Protein AF-A0A7L4TRB3-F1 (afdb_monomer)

Secondary structure (DSSP, 8-state):
--------------PPTTHHHHHHHHHHHHHHTT-HHHHHHHHHHHHTT-TT-HHHHHHHHHHHHHTT-HHHHHHHHHHHHHHT-S-HHHHHHHHHHHHHHHT-HHHHHHH-

Sequence (112 aa):
MDGKKKNKKDSNVILYPGLVKRLIEKGMDALKAKDATAAYNHFLTAEQYEPDHPQVRFGKVLSLVELGRLEEAVTHTSALLNEGIGEYYDNLQVHISLLVQLGHYQEVVDML

Mean predicted aligned error: 7.31 Å

Radius of gyration: 17.07 Å; Cα contacts (8 Å, |Δi|>4): 110; chains: 1; bounding box: 36×52×41 Å

pLDDT: mean 89.25, std 17.33, range [37.91, 98.69]

Solvent-accessible surface area (backbone atoms only — not comparable to full-atom values): 6272 Å² total; per-residue (Å²): 136,86,79,84,80,79,79,79,78,83,68,87,72,78,73,57,90,59,50,53,59,52,26,48,53,51,17,54,52,23,46,76,68,69,34,24,68,61,11,28,51,27,17,56,56,28,31,75,78,43,72,78,39,39,70,33,55,52,48,30,32,54,17,25,49,73,66,68,39,48,73,60,25,40,57,51,28,51,48,31,60,76,70,64,47,56,61,62,67,62,39,47,52,52,34,50,52,44,31,56,74,75,63,42,56,66,64,52,59,76,74,110

Foldseek 3Di:
DDDDDDDPPPPVPP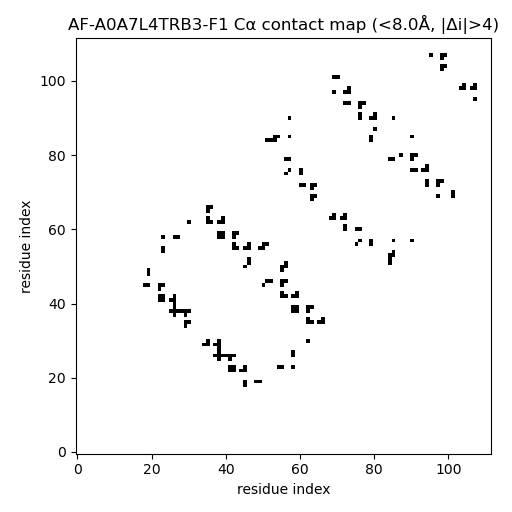PDVCLLVVLLVQLVVCVVVLNLVSNLVSLVVSCVVVVLAQSSLVSNLVSCVSVVVLVVSLVSLVVCCVVVRPDNVVSLVSNLVSCVVVVVVVVNVVVD

Nearest PDB structures (foldseek):
  6v8e-assembly2_F  TM=9.018E-01  e=4.115E-03  synthetic construct
  8arc-assembly2_C  TM=8.503E-01  e=5.650E-03  Photorhabdus laumondii subsp. laumondii TTO1
  8ffv-assembly1_D  TM=9.020E-01  e=1.577E-01  Homo sapiens
  1p5q-assembly1_A  TM=8.563E-01  e=1.419E-01  Homo sapiens
  3rkv-assembly1_A  TM=8.335E-01  e=1.276E-01  Caenorhabditis elegans

Structure (mmCIF, N/CA/C/O backbone):
data_AF-A0A7L4TRB3-F1
#
_entry.id   AF-A0A7L4TRB3-F1
#
loop_
_atom_site.group_PDB
_atom_site.id
_atom_site.type_symbol
_atom_site.label_atom_id
_atom_site.label_alt_id
_atom_site.label_comp_id
_atom_site.label_asym_id
_atom_site.label_entity_id
_atom_site.label_seq_id
_atom_site.pdbx_PDB_ins_code
_atom_site.Cartn_x
_atom_site.Cartn_y
_atom_site.Cartn_z
_atom_site.occupancy
_atom_site.B_iso_or_equiv
_atom_site.auth_seq_id
_atom_site.auth_comp_id
_atom_site.auth_asym_id
_atom_site.auth_atom_id
_atom_site.pdbx_PDB_model_num
ATOM 1 N N . MET A 1 1 ? -10.831 41.587 -20.561 1.00 40.28 1 MET A N 1
ATOM 2 C CA . MET A 1 1 ? -9.575 41.534 -19.788 1.00 40.28 1 MET A CA 1
ATOM 3 C C . MET A 1 1 ? -9.262 40.076 -19.518 1.00 40.28 1 MET A C 1
ATOM 5 O O . MET A 1 1 ? -10.146 39.334 -19.112 1.00 40.28 1 MET A O 1
ATOM 9 N N . ASP A 1 2 ? -8.057 39.685 -19.908 1.00 38.81 2 ASP A N 1
ATOM 10 C CA . ASP A 1 2 ? -7.645 38.362 -20.372 1.00 38.81 2 ASP A CA 1
ATOM 11 C C . ASP A 1 2 ? -7.718 37.201 -19.373 1.00 38.81 2 ASP A C 1
ATOM 13 O O . ASP A 1 2 ? -7.160 37.237 -18.275 1.00 38.81 2 ASP A O 1
ATOM 17 N N . GLY A 1 3 ? -8.335 36.108 -19.831 1.00 37.91 3 GLY A N 1
ATOM 18 C CA . GLY A 1 3 ? -8.272 34.793 -19.208 1.00 37.91 3 GLY A CA 1
ATOM 19 C C . GLY A 1 3 ? -6.916 34.131 -19.458 1.00 37.91 3 GLY A C 1
ATOM 20 O O . GLY A 1 3 ? -6.561 33.805 -20.591 1.00 37.91 3 GLY A O 1
ATOM 21 N N . LYS A 1 4 ? -6.162 33.890 -18.382 1.00 42.97 4 LYS A N 1
ATOM 22 C CA . LYS A 1 4 ? -4.918 33.112 -18.403 1.00 42.97 4 LYS A CA 1
ATOM 23 C C . LYS A 1 4 ? -5.204 31.650 -18.772 1.00 42.97 4 LYS A C 1
ATOM 25 O O . LYS A 1 4 ? -5.549 30.842 -17.912 1.00 42.97 4 LYS A O 1
ATOM 30 N N . LYS A 1 5 ? -4.986 31.285 -20.038 1.00 44.94 5 LYS A N 1
ATOM 31 C CA . LYS A 1 5 ? -4.781 29.889 -20.454 1.00 44.94 5 LYS A CA 1
ATOM 32 C C . LYS A 1 5 ? -3.463 29.390 -19.848 1.00 44.94 5 LYS A C 1
ATOM 34 O O . LYS A 1 5 ? -2.387 29.820 -20.254 1.00 44.94 5 LYS A O 1
ATOM 39 N N . LYS A 1 6 ? -3.536 28.501 -18.852 1.00 46.25 6 LYS A N 1
ATOM 40 C CA . LYS A 1 6 ? -2.370 27.740 -18.379 1.00 46.25 6 LYS A CA 1
ATOM 41 C C . LYS A 1 6 ? -1.986 26.730 -19.463 1.00 46.25 6 LYS A C 1
ATOM 43 O O . LYS A 1 6 ? -2.733 25.792 -19.722 1.00 46.25 6 LYS A O 1
ATOM 48 N N . ASN A 1 7 ? -0.828 26.948 -20.084 1.00 42.34 7 ASN A N 1
ATOM 49 C CA . ASN A 1 7 ? -0.165 26.008 -20.986 1.00 42.34 7 ASN A CA 1
ATOM 50 C C . ASN A 1 7 ? -0.024 24.633 -20.313 1.00 42.34 7 ASN A C 1
ATOM 52 O O . ASN A 1 7 ? 0.778 24.479 -19.389 1.00 42.34 7 ASN A O 1
ATOM 56 N N . LYS A 1 8 ? -0.760 23.630 -20.805 1.00 49.38 8 LYS A N 1
ATOM 57 C CA . LYS A 1 8 ? -0.333 22.233 -20.703 1.00 49.38 8 LYS A CA 1
ATOM 58 C C . LYS A 1 8 ? 0.964 22.136 -21.504 1.00 49.38 8 LYS A C 1
ATOM 60 O O . LYS A 1 8 ? 0.966 22.380 -22.705 1.00 49.38 8 LYS A O 1
ATOM 65 N N . LYS A 1 9 ? 2.081 21.883 -20.823 1.00 50.00 9 LYS A N 1
ATOM 66 C CA . LYS A 1 9 ? 3.326 21.513 -21.494 1.00 50.00 9 LYS A CA 1
ATOM 67 C C . LYS A 1 9 ? 3.096 20.143 -22.120 1.00 50.00 9 LYS A C 1
ATOM 69 O O . LYS A 1 9 ? 3.105 19.145 -21.405 1.00 50.00 9 LYS A O 1
ATOM 74 N N . ASP A 1 10 ? 2.905 20.126 -23.433 1.00 47.69 10 ASP A N 1
ATOM 75 C CA . ASP A 1 10 ? 3.106 18.955 -24.282 1.00 47.69 10 ASP A CA 1
ATOM 76 C C . ASP A 1 10 ? 4.599 18.598 -24.262 1.00 47.69 10 ASP A C 1
ATOM 78 O O . ASP A 1 10 ? 5.361 18.860 -25.192 1.00 47.69 10 ASP A O 1
ATOM 82 N N . SER A 1 11 ? 5.057 18.058 -23.135 1.00 48.00 11 SER A N 1
ATOM 83 C CA . SER A 1 11 ? 6.318 17.341 -23.099 1.00 48.00 11 SER A CA 1
ATOM 84 C C . SER A 1 11 ? 6.053 16.022 -23.802 1.00 48.00 11 SER A C 1
ATOM 86 O O . SER A 1 11 ? 5.330 15.178 -23.279 1.00 48.00 11 SER A O 1
ATOM 88 N N . ASN A 1 12 ? 6.615 15.871 -24.997 1.00 41.91 12 ASN A N 1
ATOM 89 C CA . ASN A 1 12 ? 6.619 14.645 -25.784 1.00 41.91 12 ASN A CA 1
ATOM 90 C C . ASN A 1 12 ? 7.463 13.580 -25.049 1.00 41.91 12 ASN A C 1
ATOM 92 O O . ASN A 1 12 ? 8.583 13.26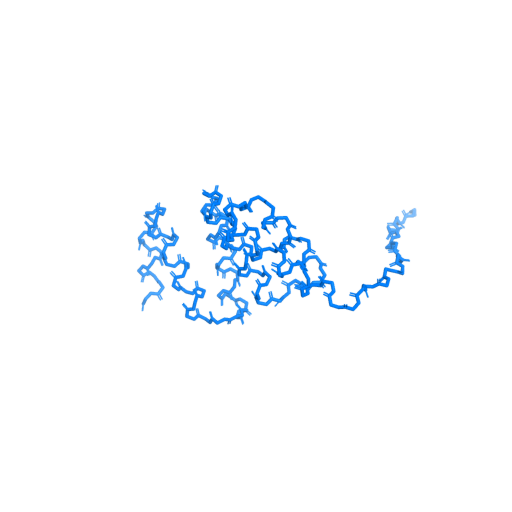0 -25.447 1.00 41.91 12 ASN A O 1
ATOM 96 N N . VAL A 1 13 ? 6.985 13.126 -23.886 1.00 60.88 13 VAL A N 1
ATOM 97 C CA . VAL A 1 13 ? 7.614 12.082 -23.084 1.00 60.88 13 VAL A CA 1
ATOM 98 C C . VAL A 1 13 ? 7.337 10.784 -23.816 1.00 60.88 13 VAL A C 1
ATOM 100 O O . VAL A 1 13 ? 6.251 10.217 -23.725 1.00 60.88 13 VAL A O 1
ATOM 103 N N . ILE A 1 14 ? 8.325 10.326 -24.576 1.00 59.38 14 ILE A N 1
ATOM 104 C CA . ILE A 1 14 ? 8.321 8.970 -25.106 1.00 59.38 14 ILE A CA 1
ATOM 105 C C . ILE A 1 14 ? 8.443 8.052 -23.889 1.00 59.38 14 ILE A C 1
ATOM 107 O O . ILE A 1 14 ? 9.528 7.888 -23.328 1.00 59.38 14 ILE A O 1
ATOM 111 N N . LEU A 1 15 ? 7.312 7.511 -23.434 1.00 58.59 15 LEU A N 1
ATOM 112 C CA . LEU A 1 15 ? 7.293 6.496 -22.389 1.00 58.59 15 LEU A CA 1
ATOM 113 C C . LEU A 1 15 ? 8.131 5.320 -22.881 1.00 58.59 15 LEU A C 1
ATOM 115 O O . LEU A 1 15 ? 7.871 4.761 -23.947 1.00 58.59 15 LEU A O 1
ATOM 119 N N . TYR A 1 16 ? 9.164 4.961 -22.120 1.00 65.25 16 TYR A N 1
ATOM 120 C CA . TYR A 1 16 ? 9.937 3.766 -22.423 1.00 65.25 16 TYR A CA 1
ATOM 121 C C . TYR A 1 16 ? 8.981 2.561 -22.394 1.00 65.25 16 TYR A C 1
ATOM 123 O O . TYR A 1 16 ? 8.295 2.380 -21.381 1.00 65.25 16 TYR A O 1
ATOM 131 N N . PRO A 1 17 ? 8.904 1.738 -23.458 1.00 73.44 17 PRO A N 1
ATOM 132 C CA . PRO A 1 17 ? 8.023 0.577 -23.473 1.00 73.44 17 PRO A CA 1
ATOM 133 C C . PRO A 1 17 ? 8.278 -0.320 -22.255 1.00 73.44 17 PRO A C 1
ATOM 135 O O . PRO A 1 17 ? 9.401 -0.764 -22.018 1.00 73.44 17 PRO A O 1
ATOM 138 N N . GLY A 1 18 ? 7.243 -0.552 -21.444 1.00 85.69 18 GLY A N 1
ATOM 139 C CA . GLY A 1 18 ? 7.348 -1.331 -20.207 1.00 85.69 18 GLY A CA 1
ATOM 140 C C . GLY A 1 18 ? 7.882 -0.568 -18.987 1.00 85.69 18 GLY A C 1
ATOM 141 O O . GLY A 1 18 ? 8.283 -1.207 -18.016 1.0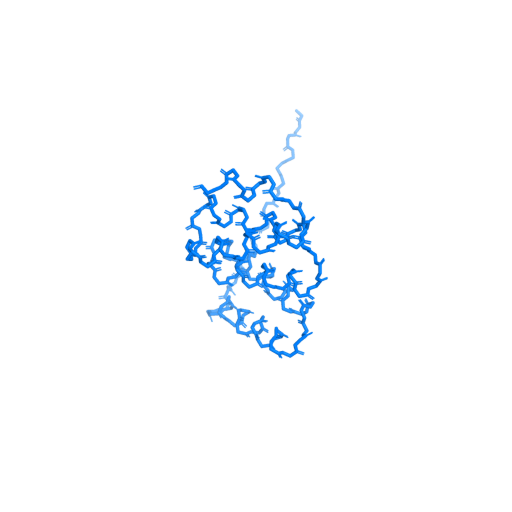0 85.69 18 GLY A O 1
ATOM 142 N N . LEU A 1 19 ? 7.893 0.771 -18.999 1.00 91.75 19 LEU A N 1
ATOM 143 C CA . LEU A 1 19 ? 8.266 1.581 -17.831 1.00 91.75 19 LEU A CA 1
ATOM 144 C C . LEU A 1 19 ? 7.432 1.224 -16.591 1.00 91.75 19 LEU A C 1
ATOM 146 O O . LEU A 1 19 ? 8.011 0.953 -15.541 1.00 91.75 19 LEU A O 1
ATOM 150 N N . VAL A 1 20 ? 6.101 1.179 -16.721 1.00 94.69 20 VAL A N 1
ATOM 151 C CA . VAL A 1 20 ? 5.188 0.838 -15.615 1.00 94.69 20 VAL A CA 1
ATOM 152 C C . VAL A 1 20 ? 5.480 -0.562 -15.087 1.00 94.69 20 VAL A C 1
ATOM 154 O O . VAL A 1 20 ? 5.698 -0.728 -13.891 1.00 94.69 20 VAL A O 1
ATOM 157 N N . LYS A 1 21 ? 5.632 -1.547 -15.980 1.00 95.31 21 LYS A N 1
ATOM 158 C CA . LYS A 1 21 ? 6.029 -2.912 -15.610 1.00 95.31 21 LYS A CA 1
ATOM 159 C C . LYS A 1 21 ? 7.327 -2.943 -14.791 1.00 95.31 21 LYS A C 1
ATOM 161 O O . LYS A 1 21 ? 7.369 -3.576 -13.743 1.00 95.31 21 LYS A O 1
ATOM 166 N N . ARG A 1 22 ? 8.367 -2.217 -15.215 1.00 96.00 22 ARG A N 1
ATOM 167 C CA . ARG A 1 22 ? 9.634 -2.128 -14.465 1.00 96.00 22 ARG A CA 1
ATOM 168 C C . ARG A 1 22 ? 9.476 -1.439 -13.112 1.00 96.00 22 ARG A C 1
ATOM 170 O O . ARG A 1 22 ? 10.174 -1.794 -12.167 1.00 96.00 22 ARG A O 1
ATOM 177 N N . LEU A 1 23 ? 8.613 -0.428 -13.014 1.00 97.44 23 LEU A N 1
ATOM 178 C CA . LEU A 1 23 ? 8.317 0.232 -11.741 1.00 97.44 23 LEU A CA 1
ATOM 179 C C . LEU A 1 23 ? 7.582 -0.715 -10.786 1.00 97.44 23 LEU A C 1
ATOM 181 O O . LEU A 1 23 ? 7.932 -0.748 -9.612 1.00 97.44 23 LEU A O 1
ATOM 185 N N . ILE A 1 24 ? 6.646 -1.527 -11.287 1.00 97.88 24 ILE A N 1
ATOM 186 C CA . ILE A 1 24 ? 5.987 -2.584 -10.506 1.00 97.88 24 ILE A CA 1
ATOM 187 C C . ILE A 1 24 ? 7.023 -3.597 -10.009 1.00 97.88 24 ILE A C 1
ATOM 189 O O . ILE A 1 24 ? 7.069 -3.872 -8.815 1.00 97.88 24 ILE A O 1
ATOM 193 N N . GLU A 1 25 ? 7.889 -4.109 -10.891 1.00 97.88 25 GLU A N 1
ATOM 194 C CA . GLU A 1 25 ? 8.956 -5.056 -10.524 1.00 97.88 25 GLU A CA 1
ATOM 195 C C . GLU A 1 25 ? 9.846 -4.489 -9.407 1.00 97.88 25 GLU A C 1
ATOM 197 O O . GLU A 1 25 ? 10.025 -5.128 -8.372 1.00 97.88 25 GLU A O 1
ATOM 202 N N . LYS A 1 26 ? 10.315 -3.243 -9.556 1.00 98.12 26 LYS A N 1
ATOM 203 C CA . LYS A 1 26 ? 11.110 -2.560 -8.524 1.00 98.12 26 LYS A CA 1
ATOM 204 C C . LYS A 1 26 ? 10.343 -2.337 -7.224 1.00 98.12 26 LYS A C 1
ATOM 206 O O . LYS A 1 26 ? 10.925 -2.483 -6.154 1.00 98.12 26 LYS A O 1
ATOM 211 N N . GLY A 1 27 ? 9.063 -1.977 -7.303 1.00 98.31 27 GLY A N 1
ATOM 212 C CA . GLY A 1 27 ? 8.208 -1.807 -6.131 1.00 98.31 27 GLY A CA 1
ATOM 213 C C . GLY A 1 27 ? 8.063 -3.110 -5.347 1.00 98.31 27 GLY A C 1
ATOM 214 O O . GLY A 1 27 ? 8.252 -3.132 -4.134 1.00 98.31 27 GLY A O 1
ATOM 215 N N . MET A 1 28 ? 7.827 -4.218 -6.050 1.00 98.06 28 MET A N 1
ATOM 216 C CA . MET A 1 28 ? 7.730 -5.549 -5.449 1.00 98.06 28 MET A CA 1
ATOM 217 C C . MET A 1 28 ? 9.060 -6.021 -4.857 1.00 98.06 28 MET A C 1
ATOM 219 O O . MET A 1 28 ? 9.077 -6.609 -3.777 1.00 98.06 28 MET A O 1
ATOM 223 N N . ASP A 1 29 ? 10.180 -5.767 -5.530 1.00 98.44 29 ASP A N 1
ATOM 224 C CA . ASP A 1 29 ? 11.500 -6.127 -5.010 1.00 98.44 29 ASP A CA 1
ATOM 225 C C . ASP A 1 29 ? 11.880 -5.290 -3.780 1.00 98.44 29 ASP A C 1
ATOM 227 O O . ASP A 1 29 ? 12.436 -5.831 -2.823 1.00 98.44 29 ASP A O 1
ATOM 231 N N . ALA A 1 30 ? 11.500 -4.010 -3.743 1.00 98.50 30 ALA A N 1
ATOM 232 C CA . ALA A 1 30 ? 11.656 -3.162 -2.565 1.00 98.50 30 ALA A CA 1
ATOM 233 C C . ALA A 1 30 ? 10.805 -3.654 -1.377 1.00 98.50 30 ALA A C 1
ATOM 235 O O . ALA A 1 30 ? 11.323 -3.741 -0.264 1.00 98.50 30 ALA A O 1
ATOM 236 N N . LEU A 1 31 ? 9.552 -4.079 -1.607 1.00 97.75 31 LEU A N 1
ATOM 237 C CA . LEU A 1 31 ? 8.726 -4.717 -0.568 1.00 97.75 31 LEU A CA 1
ATOM 238 C C . LEU A 1 31 ? 9.400 -5.977 -0.005 1.00 97.75 31 LEU A C 1
ATOM 240 O O . LEU A 1 31 ? 9.504 -6.130 1.210 1.00 97.75 31 LEU A O 1
ATOM 244 N N . LYS A 1 32 ? 9.932 -6.855 -0.869 1.00 97.69 32 LYS A N 1
ATOM 245 C CA . LYS A 1 32 ? 10.675 -8.056 -0.431 1.00 97.69 32 LYS A CA 1
ATOM 246 C C . LYS A 1 32 ? 11.920 -7.705 0.385 1.00 97.69 32 LYS A C 1
ATOM 248 O O . LYS A 1 32 ? 12.261 -8.424 1.321 1.00 97.69 32 LYS A O 1
ATOM 253 N N . ALA A 1 33 ? 12.586 -6.604 0.043 1.00 97.88 33 ALA A N 1
ATOM 254 C CA . ALA A 1 33 ? 13.737 -6.080 0.772 1.00 97.88 33 ALA A CA 1
ATOM 255 C C . ALA A 1 33 ? 13.359 -5.325 2.063 1.00 97.88 33 ALA A C 1
ATOM 257 O O . ALA A 1 33 ? 14.251 -4.833 2.752 1.00 97.88 33 ALA A 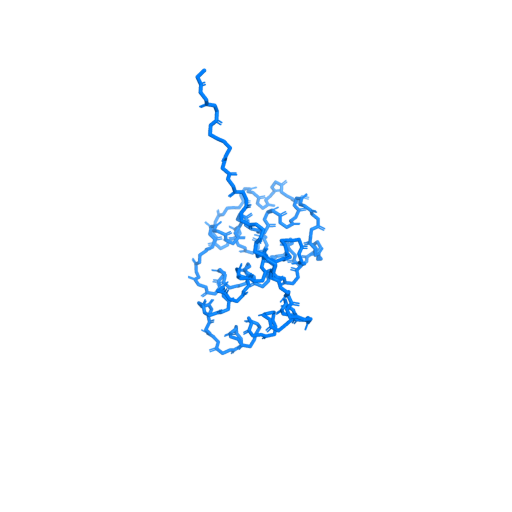O 1
ATOM 258 N N . LYS A 1 34 ? 12.063 -5.247 2.406 1.00 97.12 34 LYS A N 1
ATOM 259 C CA . LYS A 1 34 ? 11.511 -4.458 3.521 1.00 97.12 34 LYS A CA 1
ATOM 260 C C . LYS A 1 34 ? 11.779 -2.953 3.416 1.00 97.12 34 LYS A C 1
ATOM 262 O O . LYS A 1 34 ? 11.722 -2.240 4.415 1.00 97.12 34 LYS A O 1
ATOM 267 N N . ASP A 1 35 ? 12.029 -2.454 2.208 1.00 98.31 35 ASP A N 1
ATOM 268 C CA . ASP A 1 35 ? 12.112 -1.024 1.921 1.00 98.31 35 ASP A CA 1
ATOM 269 C C . ASP A 1 35 ? 10.763 -0.519 1.395 1.00 98.31 35 ASP A C 1
ATOM 271 O O . ASP A 1 35 ? 10.556 -0.269 0.203 1.00 98.31 35 ASP A O 1
ATOM 275 N N . ALA A 1 36 ? 9.810 -0.381 2.315 1.00 98.00 36 ALA A N 1
ATOM 276 C CA . ALA A 1 36 ? 8.461 0.069 1.991 1.00 98.00 36 ALA A CA 1
ATOM 277 C C . ALA A 1 36 ? 8.421 1.520 1.472 1.00 98.00 36 ALA A C 1
ATOM 279 O O . ALA A 1 36 ? 7.526 1.884 0.708 1.00 98.00 36 ALA A O 1
ATOM 280 N N . THR A 1 37 ? 9.415 2.345 1.826 1.00 98.56 37 THR A N 1
ATOM 281 C CA . THR A 1 37 ? 9.513 3.728 1.335 1.00 98.56 37 THR A CA 1
ATOM 282 C C . THR A 1 37 ? 9.862 3.742 -0.150 1.00 98.56 37 THR A C 1
ATOM 284 O O . THR A 1 37 ? 9.200 4.425 -0.937 1.00 98.56 37 THR A O 1
ATOM 287 N N . ALA A 1 38 ? 10.873 2.971 -0.561 1.00 98.50 38 ALA A N 1
ATOM 288 C CA . ALA A 1 38 ? 11.218 2.834 -1.972 1.00 98.50 38 ALA A CA 1
ATOM 289 C C . ALA A 1 38 ? 10.078 2.188 -2.768 1.00 98.50 38 ALA A C 1
ATOM 291 O O . ALA A 1 38 ? 9.743 2.672 -3.853 1.00 98.50 38 ALA A O 1
ATOM 292 N N . ALA A 1 39 ? 9.432 1.160 -2.207 1.00 98.69 39 ALA A N 1
ATOM 293 C CA . ALA A 1 39 ? 8.272 0.527 -2.822 1.00 98.69 39 ALA A CA 1
ATOM 294 C C . ALA A 1 39 ? 7.148 1.533 -3.097 1.00 98.69 39 ALA A C 1
ATOM 296 O O . ALA A 1 39 ? 6.711 1.677 -4.242 1.00 98.69 39 ALA A O 1
ATOM 297 N N . TYR A 1 40 ? 6.753 2.302 -2.076 1.00 98.69 40 TYR A N 1
ATOM 298 C CA . TYR A 1 40 ? 5.725 3.331 -2.195 1.00 98.69 40 TYR A CA 1
ATOM 299 C C . TYR A 1 40 ? 6.055 4.336 -3.303 1.00 98.69 40 TYR A C 1
ATOM 301 O O . TYR A 1 40 ? 5.202 4.645 -4.131 1.00 98.69 40 TYR A O 1
ATOM 309 N N . ASN A 1 41 ? 7.303 4.807 -3.375 1.00 98.56 41 ASN A N 1
ATOM 310 C CA . AS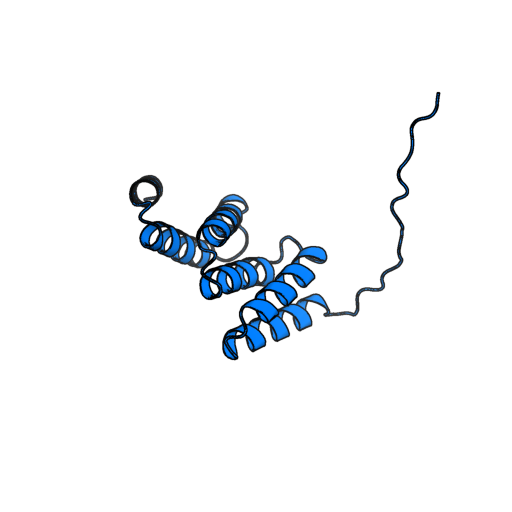N A 1 41 ? 7.730 5.761 -4.399 1.00 98.56 41 ASN A CA 1
ATOM 311 C C . ASN A 1 41 ? 7.681 5.173 -5.817 1.00 98.56 41 ASN A C 1
ATOM 313 O O . ASN A 1 41 ? 7.306 5.874 -6.763 1.00 98.56 41 ASN A O 1
ATOM 317 N N . HIS A 1 42 ? 8.034 3.896 -5.983 1.00 98.50 42 HIS A N 1
ATOM 318 C CA . HIS A 1 42 ? 7.928 3.212 -7.270 1.00 98.50 42 HIS A CA 1
ATOM 319 C C . HIS A 1 42 ? 6.475 3.078 -7.726 1.00 98.50 42 HIS A C 1
ATOM 321 O O . HIS A 1 42 ? 6.176 3.431 -8.869 1.00 98.50 42 HIS A O 1
ATOM 327 N N . PHE A 1 43 ? 5.570 2.660 -6.838 1.00 98.44 43 PHE A N 1
ATOM 328 C CA . PHE A 1 43 ? 4.148 2.557 -7.167 1.00 98.44 43 PHE A CA 1
ATOM 329 C C . PHE A 1 43 ? 3.494 3.921 -7.380 1.00 98.44 43 PHE A C 1
ATOM 331 O O . PHE A 1 43 ? 2.752 4.088 -8.341 1.00 98.44 43 PHE A O 1
ATOM 338 N N . LEU A 1 44 ? 3.829 4.929 -6.572 1.00 97.94 44 LEU A N 1
ATOM 339 C CA . LEU A 1 44 ? 3.352 6.299 -6.765 1.00 97.94 44 LEU A CA 1
ATOM 340 C C . LEU A 1 44 ? 3.775 6.852 -8.130 1.00 97.94 44 LEU A C 1
ATOM 342 O O . LEU A 1 44 ? 2.992 7.507 -8.810 1.00 97.94 44 LEU A O 1
ATOM 346 N N . THR A 1 45 ? 5.012 6.575 -8.549 1.00 96.81 45 THR A N 1
ATOM 347 C CA . THR A 1 45 ? 5.496 6.974 -9.875 1.00 96.81 45 THR A CA 1
ATOM 348 C C . THR A 1 45 ? 4.770 6.208 -10.978 1.00 96.81 45 THR A C 1
ATOM 350 O O . THR A 1 45 ? 4.411 6.803 -11.987 1.00 96.81 45 THR A O 1
ATOM 353 N N . ALA A 1 46 ? 4.531 4.906 -10.802 1.00 96.94 46 ALA A N 1
ATOM 354 C CA . ALA A 1 46 ? 3.795 4.096 -11.771 1.00 96.94 46 ALA A CA 1
ATOM 355 C C . ALA A 1 46 ? 2.339 4.571 -11.938 1.00 96.94 46 ALA A C 1
ATOM 357 O O . ALA A 1 46 ? 1.853 4.650 -13.064 1.00 96.94 46 ALA A O 1
ATOM 358 N N . GLU A 1 47 ? 1.685 4.965 -10.842 1.00 96.31 47 GLU A N 1
ATOM 359 C CA . GLU A 1 47 ? 0.296 5.449 -10.816 1.00 96.31 47 GLU A CA 1
ATOM 360 C C . GLU A 1 47 ? 0.130 6.749 -11.616 1.00 96.31 47 GLU A C 1
ATOM 362 O O . GLU A 1 47 ? -0.914 6.981 -12.212 1.00 96.31 47 GLU A O 1
ATOM 367 N N . GLN A 1 48 ? 1.172 7.584 -11.709 1.00 95.31 48 GLN A N 1
ATOM 368 C CA . GLN A 1 48 ? 1.141 8.792 -12.547 1.00 95.31 48 GLN A CA 1
ATOM 369 C C . GLN A 1 48 ? 1.023 8.484 -14.046 1.00 95.31 48 GLN A C 1
ATOM 371 O O . GLN A 1 48 ? 0.566 9.340 -14.804 1.00 95.31 48 GLN A O 1
ATOM 376 N N . TYR A 1 49 ? 1.457 7.297 -14.477 1.00 94.00 49 TYR A N 1
ATOM 377 C CA . TYR A 1 49 ? 1.403 6.869 -15.875 1.00 94.00 49 TYR A CA 1
ATOM 378 C C . TYR A 1 49 ? 0.180 6.002 -16.163 1.00 94.00 49 TYR A C 1
ATOM 380 O O . TYR A 1 49 ? -0.451 6.176 -17.203 1.00 94.00 49 TYR A O 1
ATOM 388 N N . GLU A 1 50 ? -0.165 5.098 -15.246 1.00 94.50 50 GLU A N 1
ATOM 389 C CA . GLU A 1 50 ? -1.337 4.227 -15.352 1.00 94.50 50 GLU A CA 1
ATOM 390 C C . GLU A 1 50 ? -2.127 4.245 -14.029 1.00 94.50 50 GLU A C 1
ATOM 392 O O . GLU A 1 50 ? -1.926 3.375 -13.175 1.00 94.50 50 GLU A O 1
ATOM 397 N N . PRO A 1 51 ? -3.017 5.242 -13.842 1.00 94.06 51 PRO A N 1
ATOM 398 C CA . PRO A 1 51 ? -3.751 5.445 -12.589 1.00 94.06 51 PRO A CA 1
ATOM 399 C C . PRO A 1 51 ? -4.637 4.265 -12.189 1.00 94.06 51 PRO A C 1
ATOM 401 O O . PRO A 1 51 ? -4.769 3.976 -11.003 1.00 94.06 51 PRO A O 1
ATOM 404 N N . ASP A 1 52 ? -5.185 3.552 -13.175 1.00 95.12 52 ASP A N 1
ATOM 405 C CA . ASP A 1 52 ? -6.151 2.471 -12.960 1.00 95.12 52 ASP A CA 1
ATOM 406 C C . ASP A 1 52 ? -5.495 1.079 -12.985 1.00 95.12 52 ASP A C 1
ATOM 408 O O . ASP A 1 52 ? -6.188 0.063 -12.972 1.00 95.12 52 ASP A O 1
ATOM 412 N N . HIS A 1 53 ? -4.155 0.993 -13.030 1.00 96.50 53 HIS A N 1
ATOM 413 C CA . HIS A 1 53 ? -3.466 -0.297 -13.107 1.00 96.50 53 HIS A CA 1
ATOM 414 C C . HIS A 1 53 ? -3.584 -1.066 -11.775 1.00 96.50 53 HIS A C 1
ATOM 416 O O . HIS A 1 53 ? -3.004 -0.636 -10.767 1.00 96.50 53 HIS A O 1
ATOM 422 N N . PRO A 1 54 ? -4.223 -2.254 -11.744 1.00 96.38 54 PRO A N 1
ATOM 423 C CA . PRO A 1 54 ? -4.539 -2.948 -10.494 1.00 96.38 54 PRO A CA 1
ATOM 424 C C . PRO A 1 54 ? -3.333 -3.226 -9.598 1.00 96.38 54 PRO A C 1
ATOM 426 O O . PRO A 1 54 ? -3.333 -2.889 -8.416 1.00 96.38 54 PRO A O 1
ATOM 429 N N . GLN A 1 55 ? -2.250 -3.766 -10.168 1.00 96.75 55 GLN A N 1
ATOM 430 C CA . GLN A 1 55 ? -1.046 -4.089 -9.390 1.00 96.75 55 GLN A CA 1
ATOM 431 C C . GLN A 1 55 ? -0.338 -2.844 -8.844 1.00 96.75 55 GLN A C 1
ATOM 433 O O . GLN A 1 55 ? 0.341 -2.929 -7.826 1.00 96.75 55 GLN A O 1
ATOM 438 N N . VAL A 1 56 ? -0.484 -1.692 -9.508 1.00 97.88 56 VAL A N 1
ATOM 439 C CA . VAL A 1 56 ? 0.153 -0.448 -9.067 1.00 97.88 56 VAL A CA 1
ATOM 440 C C . VAL A 1 56 ? -0.565 0.072 -7.833 1.00 97.88 56 VAL A C 1
ATOM 442 O O . VAL A 1 56 ? 0.071 0.324 -6.809 1.00 97.88 56 VAL A O 1
ATOM 445 N N . ARG A 1 57 ? -1.895 0.180 -7.907 1.00 97.88 57 ARG A N 1
ATOM 446 C CA . ARG A 1 57 ? -2.704 0.666 -6.790 1.00 97.88 57 ARG A CA 1
ATOM 447 C C . ARG A 1 57 ? -2.651 -0.286 -5.598 1.00 97.88 57 ARG A C 1
ATOM 449 O O . ARG A 1 57 ? -2.454 0.166 -4.472 1.00 97.88 57 ARG A O 1
ATOM 456 N N . PHE A 1 58 ? -2.722 -1.596 -5.836 1.00 97.62 58 PHE A N 1
ATOM 457 C CA . PHE A 1 58 ? -2.593 -2.585 -4.767 1.00 97.62 58 PHE A CA 1
ATOM 458 C C . PHE A 1 58 ? -1.186 -2.593 -4.151 1.00 97.62 58 PHE A C 1
ATOM 460 O O . PHE A 1 58 ? -1.039 -2.577 -2.932 1.00 97.62 58 PHE A O 1
ATOM 467 N N . GLY A 1 59 ? -0.128 -2.512 -4.966 1.00 97.62 59 GLY A N 1
ATOM 468 C CA . GLY A 1 59 ? 1.244 -2.394 -4.465 1.00 97.62 59 GLY A CA 1
ATOM 469 C C . GLY A 1 59 ? 1.459 -1.146 -3.598 1.00 97.62 59 GLY A C 1
ATOM 470 O O . GLY A 1 59 ? 2.131 -1.206 -2.563 1.00 97.62 59 GLY A O 1
ATOM 471 N N . LYS A 1 60 ? 0.831 -0.020 -3.963 1.00 98.31 60 LYS A N 1
ATOM 472 C CA . LYS A 1 60 ? 0.828 1.209 -3.157 1.00 98.31 60 LYS A CA 1
ATOM 473 C C . LYS A 1 60 ? 0.134 1.003 -1.809 1.00 98.31 60 LYS A C 1
ATOM 475 O O . LYS A 1 60 ? 0.690 1.426 -0.798 1.00 98.31 60 LYS A O 1
ATOM 480 N N . VAL A 1 61 ? -1.023 0.330 -1.784 1.00 98.25 61 VAL A N 1
ATOM 481 C CA . VAL A 1 61 ? -1.709 -0.063 -0.539 1.00 98.25 61 VAL A CA 1
ATOM 482 C C . VAL A 1 61 ? -0.773 -0.873 0.348 1.00 98.25 61 VAL A C 1
ATOM 484 O O . VAL A 1 61 ? -0.542 -0.475 1.484 1.00 98.25 61 VAL A O 1
ATOM 487 N N . LEU A 1 62 ? -0.175 -1.952 -0.168 1.00 97.88 62 LEU A N 1
ATOM 488 C CA . LEU A 1 62 ? 0.740 -2.793 0.615 1.00 97.88 62 LEU A CA 1
ATOM 489 C C . LEU A 1 62 ? 1.910 -1.985 1.186 1.00 97.88 62 LEU A C 1
ATOM 491 O O . LEU A 1 62 ? 2.260 -2.129 2.353 1.00 97.88 62 LEU A O 1
ATOM 495 N N . SER A 1 63 ? 2.466 -1.072 0.390 1.00 98.56 63 SER A N 1
ATOM 496 C CA . SER A 1 63 ? 3.540 -0.186 0.844 1.00 98.56 63 SER A CA 1
ATOM 497 C C . SER A 1 63 ? 3.091 0.732 1.986 1.00 98.56 63 SER A C 1
ATOM 499 O O . SER A 1 63 ? 3.854 0.961 2.917 1.00 98.56 63 SER A O 1
ATOM 501 N N . LEU A 1 64 ? 1.857 1.247 1.955 1.00 98.62 64 LEU A N 1
ATOM 502 C CA . LEU A 1 64 ? 1.299 2.051 3.049 1.00 98.62 64 LEU A CA 1
ATOM 503 C C . LEU A 1 64 ? 1.104 1.228 4.326 1.00 98.62 64 LEU A C 1
ATOM 505 O O . LEU A 1 64 ? 1.405 1.732 5.409 1.00 98.62 64 LEU A O 1
ATOM 509 N N . VAL A 1 65 ? 0.661 -0.028 4.200 1.00 98.00 65 VAL A N 1
ATOM 510 C CA . VAL A 1 65 ? 0.534 -0.958 5.335 1.00 98.00 65 VAL A CA 1
ATOM 511 C C . VAL A 1 65 ? 1.889 -1.190 5.997 1.00 98.00 65 VAL A C 1
ATOM 513 O O . VAL A 1 65 ? 2.018 -0.995 7.202 1.00 98.00 65 VAL A O 1
ATOM 516 N N . GLU A 1 66 ? 2.918 -1.513 5.213 1.00 97.25 66 GLU A N 1
ATOM 517 C CA . GLU A 1 66 ? 4.282 -1.736 5.718 1.00 97.25 66 GLU A CA 1
ATOM 518 C C . GLU A 1 66 ? 4.910 -0.469 6.331 1.00 97.25 66 GLU A C 1
ATOM 520 O O . GLU A 1 66 ? 5.751 -0.549 7.225 1.00 97.25 66 GLU A O 1
ATOM 525 N N . LEU A 1 67 ? 4.481 0.719 5.892 1.00 98.19 67 LEU A N 1
ATOM 526 C CA . LEU A 1 67 ? 4.873 2.002 6.486 1.00 98.19 67 LEU A CA 1
ATOM 527 C C . LEU A 1 67 ? 4.074 2.365 7.752 1.00 98.19 67 LEU A C 1
ATOM 529 O O . LEU A 1 67 ? 4.338 3.410 8.347 1.00 98.19 67 LEU A O 1
ATOM 533 N N . GLY A 1 68 ? 3.081 1.564 8.150 1.00 97.69 68 GLY A N 1
ATOM 534 C CA . GLY A 1 68 ? 2.184 1.862 9.271 1.00 97.69 68 GLY A CA 1
ATOM 535 C C . GLY A 1 68 ? 1.192 3.000 8.998 1.00 97.69 68 GLY A C 1
ATOM 536 O O . GLY A 1 68 ? 0.560 3.511 9.921 1.00 97.69 68 GLY A O 1
ATOM 537 N N . ARG A 1 69 ? 1.027 3.410 7.736 1.00 98.50 69 ARG A N 1
ATOM 538 C CA . ARG A 1 69 ? 0.119 4.487 7.300 1.00 98.50 69 ARG A CA 1
ATOM 539 C C . ARG A 1 69 ? -1.277 3.919 7.033 1.00 98.50 69 ARG A C 1
ATOM 541 O O . ARG A 1 69 ? -1.787 3.976 5.915 1.00 98.50 69 ARG A O 1
ATOM 548 N N . LEU A 1 70 ? -1.868 3.317 8.065 1.00 98.12 70 LEU A N 1
ATOM 549 C CA . LEU A 1 70 ? -3.059 2.471 7.940 1.00 98.12 70 LEU A CA 1
ATOM 550 C C . LEU A 1 70 ? -4.301 3.239 7.457 1.00 98.12 70 LEU A C 1
ATOM 552 O O . LEU A 1 70 ? -4.998 2.751 6.578 1.00 98.12 70 LEU A O 1
ATOM 556 N N . GLU A 1 71 ? -4.529 4.461 7.941 1.00 98.19 71 GLU A N 1
ATOM 557 C CA . GLU A 1 71 ? -5.646 5.328 7.507 1.00 98.19 71 GLU A CA 1
ATOM 558 C C . GLU A 1 71 ? -5.621 5.618 5.994 1.00 98.19 71 GLU A C 1
ATOM 560 O O . GLU A 1 71 ? -6.633 5.578 5.288 1.00 98.19 71 GLU A O 1
ATOM 565 N N . GLU A 1 72 ? -4.427 5.864 5.450 1.00 98.31 72 GLU A N 1
ATOM 566 C CA . GLU A 1 72 ? -4.256 6.081 4.013 1.00 98.31 72 GLU A CA 1
ATOM 567 C C . GLU A 1 72 ? -4.463 4.780 3.234 1.00 98.31 72 GLU A C 1
ATOM 569 O O . GLU A 1 72 ? -5.060 4.789 2.156 1.00 98.31 72 GLU A O 1
ATOM 574 N N . ALA A 1 73 ? -4.016 3.648 3.785 1.00 98.50 73 ALA A N 1
ATOM 575 C CA . ALA A 1 73 ? -4.268 2.340 3.197 1.00 98.50 73 ALA A CA 1
ATOM 576 C C . ALA A 1 73 ? -5.774 2.012 3.163 1.00 98.50 73 ALA A C 1
ATOM 578 O O . ALA A 1 73 ? -6.248 1.497 2.150 1.00 98.50 73 ALA A O 1
ATOM 579 N N . VAL A 1 74 ? -6.542 2.364 4.203 1.00 98.31 74 VAL A N 1
ATOM 580 C CA . VAL A 1 74 ? -8.014 2.247 4.220 1.00 98.31 74 VAL A CA 1
ATOM 581 C C . VAL A 1 74 ? -8.618 3.077 3.096 1.00 98.31 74 VAL A C 1
ATOM 583 O O . VAL A 1 74 ? -9.340 2.539 2.263 1.00 98.31 74 VAL A O 1
ATOM 586 N N . THR A 1 75 ? -8.239 4.353 2.990 1.00 98.19 75 THR A N 1
ATOM 587 C CA . THR A 1 75 ? -8.735 5.245 1.928 1.00 98.19 75 THR A CA 1
ATOM 588 C C . THR A 1 75 ? -8.481 4.662 0.533 1.00 98.19 75 THR A C 1
ATOM 590 O O . THR A 1 75 ? -9.369 4.643 -0.323 1.00 98.19 75 THR A O 1
ATOM 593 N N . HIS A 1 76 ? -7.272 4.149 0.293 1.00 98.06 76 HIS A N 1
ATOM 594 C CA . HIS A 1 76 ? -6.907 3.570 -0.997 1.00 98.06 76 HIS A CA 1
ATOM 595 C C . HIS A 1 76 ? -7.583 2.220 -1.271 1.00 98.06 76 HIS A C 1
ATOM 597 O O . HIS A 1 76 ? -7.957 1.958 -2.412 1.00 98.06 76 HIS A O 1
ATOM 603 N N . THR A 1 77 ? -7.788 1.379 -0.258 1.00 97.75 77 THR A N 1
ATOM 604 C CA . THR A 1 77 ? -8.510 0.106 -0.420 1.00 97.75 77 THR A CA 1
ATOM 605 C C . THR A 1 77 ? -10.007 0.308 -0.635 1.00 97.75 77 THR A C 1
ATOM 607 O O . THR A 1 77 ? -10.578 -0.361 -1.492 1.00 97.75 77 THR A O 1
ATOM 610 N N . SER A 1 78 ? -10.633 1.287 0.027 1.00 97.50 78 SER A N 1
ATOM 611 C CA . SER A 1 78 ? -12.013 1.689 -0.277 1.00 97.50 78 SER A CA 1
ATOM 612 C C . SER A 1 78 ? -12.156 2.152 -1.726 1.00 97.50 78 SER A C 1
ATOM 614 O O . SER A 1 78 ? -13.117 1.784 -2.396 1.00 97.50 78 SER A O 1
ATOM 616 N N . ALA A 1 79 ? -11.194 2.929 -2.236 1.00 97.75 79 ALA A N 1
ATOM 617 C CA . ALA A 1 79 ? -11.193 3.356 -3.634 1.00 97.75 79 ALA A CA 1
ATOM 618 C C . ALA A 1 79 ? -11.110 2.158 -4.596 1.00 97.75 79 ALA A C 1
ATOM 620 O O . ALA A 1 79 ? -11.889 2.083 -5.539 1.00 97.75 79 ALA A O 1
ATOM 621 N N . LEU A 1 80 ? -10.242 1.177 -4.318 1.00 97.44 80 LEU A N 1
ATOM 622 C CA . LEU A 1 80 ? -10.145 -0.054 -5.113 1.00 97.44 80 LEU A CA 1
ATOM 623 C C . LEU A 1 80 ? -11.469 -0.832 -5.172 1.00 97.44 80 LEU A C 1
ATOM 625 O O . LEU A 1 80 ? -11.860 -1.286 -6.247 1.00 97.44 80 LEU A O 1
ATOM 629 N N . LEU A 1 81 ? -12.163 -0.959 -4.036 1.00 97.06 81 LEU A N 1
ATOM 630 C CA . LEU A 1 81 ? -13.461 -1.633 -3.950 1.00 97.06 81 LEU A CA 1
ATOM 631 C C . LEU A 1 81 ? -14.554 -0.876 -4.711 1.00 97.06 81 LEU A C 1
ATOM 633 O O . LEU A 1 81 ? -15.290 -1.479 -5.488 1.00 97.06 81 LEU A O 1
ATOM 637 N N . ASN A 1 82 ? -14.631 0.441 -4.519 1.00 96.69 82 ASN A N 1
ATOM 638 C CA . ASN A 1 82 ? -15.649 1.287 -5.142 1.00 96.69 82 ASN A CA 1
ATOM 639 C C . ASN A 1 82 ? -15.467 1.413 -6.659 1.00 96.69 82 ASN A C 1
ATOM 641 O O . ASN A 1 82 ? -16.447 1.479 -7.398 1.00 96.69 82 ASN A O 1
ATOM 645 N N . GLU A 1 83 ? -14.220 1.463 -7.126 1.00 96.81 83 GLU A N 1
ATOM 646 C CA . GLU A 1 83 ? -13.885 1.596 -8.547 1.00 96.81 83 GLU A CA 1
ATOM 647 C C . GLU A 1 83 ? -13.818 0.236 -9.268 1.00 96.81 83 GLU A C 1
ATOM 649 O O . GLU A 1 83 ? -13.737 0.197 -10.494 1.00 96.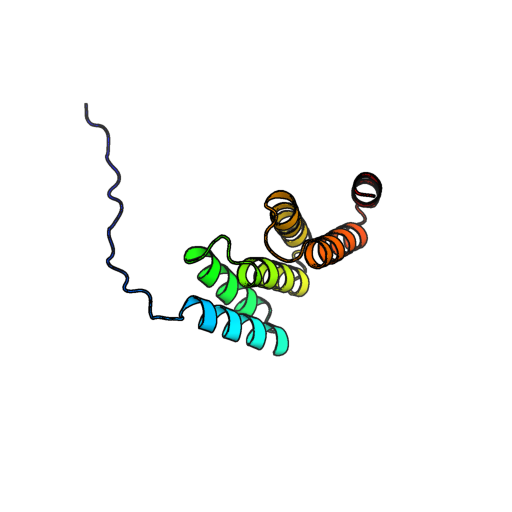81 83 GLU A O 1
ATOM 654 N N . GLY A 1 84 ? -13.867 -0.882 -8.533 1.00 96.00 84 GLY A N 1
ATOM 655 C CA . GLY A 1 84 ? -13.780 -2.230 -9.103 1.00 96.00 84 GLY A CA 1
ATOM 656 C C . GLY A 1 84 ? -12.410 -2.546 -9.712 1.00 96.00 84 GLY A C 1
ATOM 657 O O . GLY A 1 84 ? -12.328 -3.245 -10.721 1.00 96.00 84 GLY A O 1
ATOM 658 N N . ILE A 1 85 ? -11.331 -2.008 -9.133 1.00 95.88 85 ILE A N 1
ATOM 659 C CA . ILE A 1 85 ? -9.966 -2.166 -9.651 1.00 95.88 85 ILE A CA 1
ATOM 660 C C . ILE A 1 85 ? -9.273 -3.346 -8.971 1.00 95.88 85 ILE A C 1
ATOM 662 O O . ILE A 1 85 ? -9.022 -3.329 -7.769 1.00 95.88 85 ILE A O 1
ATOM 666 N N . GLY A 1 86 ? -8.868 -4.333 -9.769 1.00 94.19 86 GLY A N 1
ATOM 667 C CA . GLY A 1 86 ? -8.210 -5.545 -9.280 1.00 94.19 86 GLY A CA 1
ATOM 668 C C . GLY A 1 86 ? -9.187 -6.582 -8.740 1.00 94.19 86 GLY A C 1
ATOM 669 O O . GLY A 1 86 ? -10.388 -6.519 -8.994 1.00 94.19 86 GLY A O 1
ATOM 670 N N . GLU A 1 87 ? -8.656 -7.562 -8.017 1.00 95.06 87 GLU A N 1
ATOM 671 C CA . GLU A 1 87 ? -9.455 -8.665 -7.494 1.00 95.06 87 GLU A CA 1
ATOM 672 C C . GLU A 1 87 ? -10.247 -8.213 -6.265 1.00 95.06 87 GLU A C 1
ATOM 674 O O . GLU A 1 87 ? -9.686 -7.832 -5.236 1.00 95.06 87 GLU A O 1
ATOM 679 N N . TYR A 1 88 ? -11.577 -8.266 -6.376 1.00 93.75 88 TYR A N 1
ATOM 680 C CA . TYR A 1 88 ? -12.492 -7.777 -5.343 1.00 93.75 88 TYR A CA 1
ATOM 681 C C . TYR A 1 88 ? -12.211 -8.397 -3.968 1.00 93.75 88 TYR A C 1
ATOM 683 O O . TYR A 1 88 ? -12.128 -7.677 -2.976 1.00 93.75 88 TYR A O 1
ATOM 691 N N . TYR A 1 89 ? -12.027 -9.719 -3.908 1.00 94.50 89 TYR A N 1
ATOM 692 C CA . TYR A 1 89 ? -11.816 -10.424 -2.643 1.00 94.50 89 TYR A CA 1
ATOM 693 C C . TYR A 1 89 ? -10.471 -10.093 -1.991 1.00 94.50 89 TYR A C 1
ATOM 695 O O . TYR A 1 89 ? -10.425 -9.947 -0.771 1.00 94.50 89 TYR A O 1
ATOM 703 N N . ASP A 1 90 ? -9.410 -9.901 -2.779 1.00 93.94 90 ASP A N 1
ATOM 704 C CA . ASP A 1 90 ? -8.100 -9.502 -2.256 1.00 93.94 90 ASP A CA 1
ATOM 705 C C . ASP A 1 90 ? -8.176 -8.095 -1.648 1.00 93.94 90 ASP A C 1
ATOM 707 O O . ASP A 1 90 ? -7.729 -7.861 -0.522 1.00 93.94 90 ASP A O 1
ATOM 711 N N . ASN A 1 91 ? -8.818 -7.163 -2.358 1.00 95.69 91 ASN A N 1
ATOM 712 C CA . ASN A 1 91 ? -9.046 -5.807 -1.866 1.00 95.69 91 ASN A CA 1
ATOM 713 C C . ASN A 1 91 ? -9.906 -5.799 -0.599 1.00 95.69 91 ASN A C 1
ATOM 715 O O . ASN A 1 91 ? -9.575 -5.102 0.360 1.00 95.69 91 ASN A O 1
ATOM 719 N N . LEU A 1 92 ? -10.984 -6.590 -0.578 1.00 96.25 92 LEU A N 1
ATOM 720 C CA . LEU A 1 92 ? -11.909 -6.671 0.549 1.00 96.25 92 LEU A CA 1
ATOM 721 C C . LEU A 1 92 ? -11.216 -7.245 1.785 1.00 96.25 92 LEU A C 1
ATOM 723 O O . LEU A 1 92 ? -11.345 -6.694 2.877 1.00 96.25 92 LEU A O 1
ATOM 727 N N . GLN A 1 93 ? -10.43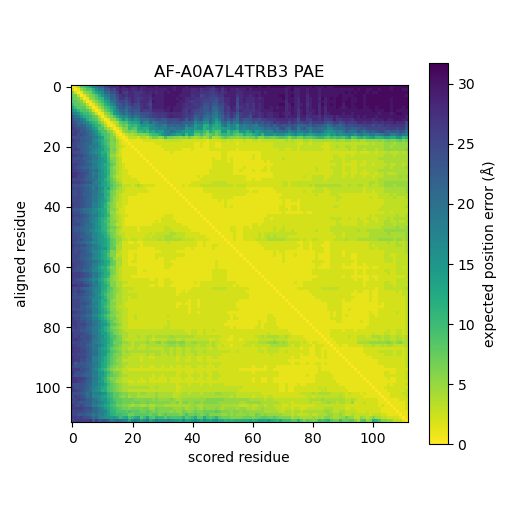6 -8.314 1.616 1.00 96.25 93 GLN A N 1
ATOM 728 C CA . GLN A 1 93 ? -9.692 -8.932 2.707 1.00 96.25 93 GLN A CA 1
ATOM 729 C C . GLN A 1 93 ? -8.700 -7.948 3.339 1.00 96.25 93 GLN A C 1
ATOM 731 O O . GLN A 1 93 ? -8.633 -7.845 4.569 1.00 96.25 93 GLN A O 1
ATOM 736 N N . VAL A 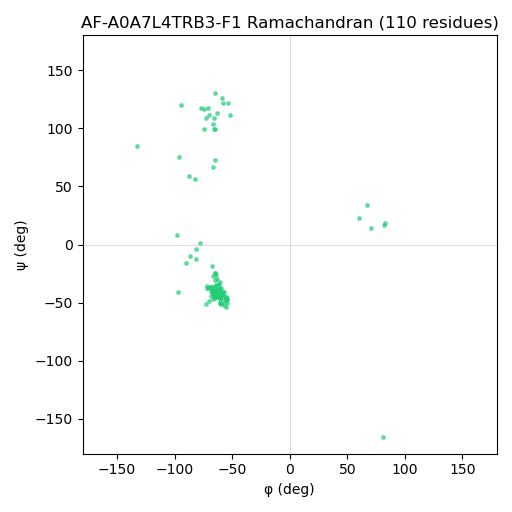1 94 ? -7.939 -7.214 2.520 1.00 96.75 94 VAL A N 1
ATOM 737 C CA . VAL A 1 94 ? -7.000 -6.202 3.025 1.00 96.75 94 VAL A CA 1
ATOM 738 C C . VAL A 1 94 ? -7.760 -5.069 3.710 1.00 96.75 94 VAL A C 1
ATOM 740 O O . VAL A 1 94 ? -7.394 -4.685 4.817 1.00 96.75 94 VAL A O 1
ATOM 743 N N . HIS A 1 95 ? -8.844 -4.579 3.107 1.00 97.88 95 HIS A N 1
ATOM 744 C CA . HIS A 1 95 ? -9.651 -3.495 3.661 1.00 97.88 95 HIS A CA 1
ATOM 745 C C . HIS A 1 95 ? -10.221 -3.839 5.047 1.00 97.88 95 HIS A C 1
ATOM 747 O O . HIS A 1 95 ? -9.993 -3.104 6.007 1.00 97.88 95 HIS A O 1
ATOM 753 N N . ILE A 1 96 ? -10.863 -5.004 5.187 1.00 97.06 96 ILE A N 1
ATOM 754 C CA . ILE A 1 96 ? -11.381 -5.491 6.475 1.00 97.06 96 ILE A CA 1
ATOM 755 C C . ILE A 1 96 ? -10.248 -5.625 7.499 1.00 97.06 96 ILE A C 1
ATOM 757 O O . ILE A 1 96 ? -10.400 -5.211 8.647 1.00 97.06 96 ILE A O 1
ATOM 761 N N . SER A 1 97 ? -9.093 -6.165 7.093 1.00 97.00 97 SER A N 1
ATOM 762 C CA . SER A 1 97 ? -7.943 -6.315 7.994 1.00 97.00 97 SER 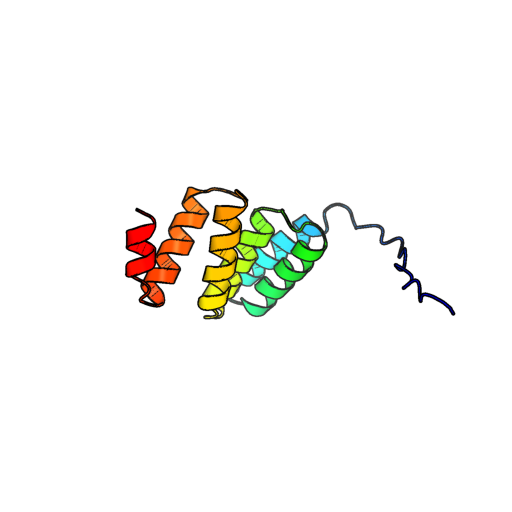A CA 1
ATOM 763 C C . SER A 1 97 ? -7.453 -4.966 8.526 1.00 97.00 97 SER A C 1
ATOM 765 O O . SER A 1 97 ? -7.108 -4.864 9.703 1.00 97.00 97 SER A O 1
ATOM 767 N N . LEU A 1 98 ? -7.453 -3.925 7.689 1.00 97.94 98 LEU A N 1
ATOM 768 C CA . LEU A 1 98 ? -7.063 -2.573 8.088 1.00 97.94 98 LEU A CA 1
ATOM 769 C C . LEU A 1 98 ? -8.063 -1.948 9.061 1.00 97.94 98 LEU A C 1
ATOM 771 O O . LEU A 1 98 ? -7.650 -1.409 10.087 1.00 97.94 98 LEU A O 1
ATOM 775 N N . LEU A 1 99 ? -9.364 -2.077 8.792 1.00 97.81 99 LEU A N 1
ATOM 776 C CA . LEU A 1 99 ? -10.403 -1.587 9.699 1.00 97.81 99 LEU A CA 1
ATOM 777 C C . LEU A 1 99 ? -10.319 -2.262 11.068 1.00 97.81 99 LEU A C 1
ATOM 779 O O . LEU A 1 99 ? -10.393 -1.590 12.093 1.00 97.81 99 LEU A O 1
ATOM 783 N N . VAL A 1 100 ? -10.090 -3.578 11.108 1.00 96.62 100 VAL A N 1
ATOM 784 C CA . VAL A 1 100 ? -9.891 -4.309 12.367 1.00 96.62 100 VAL A CA 1
ATOM 785 C C . VAL A 1 100 ? -8.658 -3.799 13.116 1.00 96.62 100 VAL A C 1
ATOM 787 O O . VAL A 1 100 ? -8.741 -3.567 14.320 1.00 96.62 100 VAL A O 1
ATOM 790 N N . GLN A 1 101 ? -7.530 -3.584 12.429 1.00 95.38 101 GLN A N 1
ATOM 791 C CA . GLN A 1 101 ? -6.306 -3.062 13.054 1.00 95.38 101 GLN A CA 1
ATOM 792 C C . GLN A 1 101 ? -6.486 -1.653 13.633 1.00 95.38 101 GLN A C 1
ATOM 794 O O . GLN A 1 101 ? -5.898 -1.343 14.668 1.00 95.38 101 GLN A O 1
ATOM 799 N N . LEU A 1 102 ? -7.308 -0.821 12.994 1.00 96.69 102 LEU A N 1
ATOM 800 C CA . LEU A 1 102 ? -7.652 0.515 13.481 1.00 96.69 102 LEU A CA 1
ATOM 801 C C . LEU A 1 102 ? -8.766 0.501 14.546 1.00 96.69 102 LEU A C 1
ATOM 803 O O . LEU A 1 102 ? -8.986 1.502 15.222 1.00 96.69 102 LEU A O 1
ATOM 807 N N . GLY A 1 103 ? -9.469 -0.621 14.726 1.00 96.50 103 GLY A N 1
ATOM 808 C CA . GLY A 1 103 ? -10.598 -0.744 15.652 1.00 96.50 103 GLY A CA 1
ATOM 809 C C . GLY A 1 103 ? -11.939 -0.240 15.099 1.00 96.50 103 GLY A C 1
ATOM 810 O O . GLY A 1 103 ? -12.871 -0.003 15.868 1.00 96.50 103 GLY A O 1
ATOM 811 N N . HIS A 1 104 ? -12.069 -0.104 13.779 1.00 95.69 104 HIS A N 1
ATOM 812 C CA . HIS A 1 104 ? -13.270 0.353 13.072 1.00 95.69 104 HIS A CA 1
ATOM 813 C C . HIS A 1 104 ? -14.273 -0.797 12.882 1.00 95.69 104 HIS A C 1
ATOM 815 O O . HIS A 1 104 ? -14.675 -1.141 11.773 1.00 95.69 104 HIS A O 1
ATOM 821 N N . TYR A 1 105 ? -14.678 -1.438 13.979 1.00 92.88 105 TYR A N 1
ATOM 822 C CA . TYR A 1 105 ? -15.521 -2.638 13.925 1.00 92.88 105 TYR A CA 1
ATOM 823 C C . TYR A 1 105 ? -16.915 -2.384 13.346 1.00 92.88 105 TYR A C 1
ATOM 825 O O . TYR A 1 105 ? -17.479 -3.280 12.725 1.00 92.88 105 TYR A O 1
ATOM 833 N N . GLN A 1 106 ? -17.466 -1.180 13.530 1.00 92.75 106 GLN A N 1
ATOM 834 C CA . GLN A 1 106 ? -18.781 -0.840 12.983 1.00 92.75 106 GLN A CA 1
ATOM 835 C C . GLN A 1 106 ? -18.769 -0.863 11.450 1.00 92.75 106 GLN A C 1
ATOM 837 O O . GLN A 1 106 ? -19.644 -1.470 10.850 1.00 92.75 106 GLN A O 1
ATOM 842 N N . GLU A 1 107 ? -17.734 -0.298 10.825 1.00 91.44 107 GLU A N 1
ATOM 843 C CA . GLU A 1 107 ? -17.590 -0.298 9.363 1.00 91.44 107 GLU A CA 1
ATOM 844 C C . GLU A 1 107 ? -17.427 -1.716 8.799 1.00 91.44 107 GLU A C 1
ATOM 846 O O . GLU A 1 107 ? -17.945 -2.022 7.729 1.00 91.44 107 GLU A O 1
ATOM 851 N N . VAL A 1 108 ? -16.755 -2.610 9.535 1.00 91.19 108 VAL A N 1
ATOM 852 C CA . VAL A 1 108 ? -16.661 -4.029 9.158 1.00 91.19 108 VAL A CA 1
ATOM 853 C C . VAL A 1 108 ? -18.038 -4.691 9.165 1.00 91.19 108 VAL A C 1
ATOM 855 O O . VAL A 1 108 ? -18.351 -5.438 8.244 1.00 91.19 108 VAL A O 1
ATOM 858 N N . VAL A 1 109 ? -18.857 -4.427 10.189 1.00 92.06 109 VAL A N 1
ATOM 859 C CA . VAL A 1 109 ? -20.219 -4.977 10.289 1.00 92.06 109 VAL A CA 1
ATOM 860 C C . VAL A 1 109 ? -21.110 -4.446 9.170 1.00 92.06 109 VAL A C 1
ATOM 862 O O . VAL A 1 109 ? -21.858 -5.222 8.593 1.00 92.06 109 VAL A O 1
ATOM 865 N N . ASP A 1 110 ? -21.003 -3.161 8.835 1.00 91.62 110 ASP A N 1
ATOM 866 C CA . ASP A 1 110 ? -21.832 -2.532 7.800 1.00 91.62 110 ASP A CA 1
ATOM 867 C C . ASP A 1 110 ? -21.527 -3.056 6.379 1.00 91.62 110 ASP A C 1
ATOM 869 O O . ASP A 1 110 ? -22.338 -2.887 5.468 1.00 91.62 110 ASP A O 1
ATOM 873 N N . MET A 1 111 ? -20.365 -3.688 6.177 1.00 85.31 111 MET A N 1
ATOM 874 C CA . MET A 1 111 ? -19.957 -4.288 4.901 1.00 85.31 111 MET A CA 1
ATOM 875 C C . MET A 1 111 ? -20.361 -5.760 4.712 1.00 85.31 111 MET A C 1
ATOM 877 O O . MET A 1 111 ? -20.278 -6.244 3.580 1.00 85.31 111 MET A O 1
ATOM 881 N N . LEU A 1 112 ? -20.738 -6.475 5.780 1.00 78.12 112 LEU A N 1
ATOM 882 C CA . LEU A 1 112 ? -21.110 -7.901 5.753 1.00 78.12 112 LEU A CA 1
ATOM 883 C C . LEU A 1 112 ? -22.620 -8.100 5.574 1.00 78.12 112 LEU A C 1
ATOM 885 O O . LEU A 1 112 ? -22.984 -9.047 4.838 1.00 78.12 112 LEU A O 1
#